Protein AF-A0A2X2M408-F1 (afdb_monomer)

Structure (mmCIF, N/CA/C/O backbone):
data_AF-A0A2X2M408-F1
#
_entry.id   AF-A0A2X2M408-F1
#
loop_
_atom_site.group_PDB
_atom_site.id
_atom_site.type_symbol
_atom_sit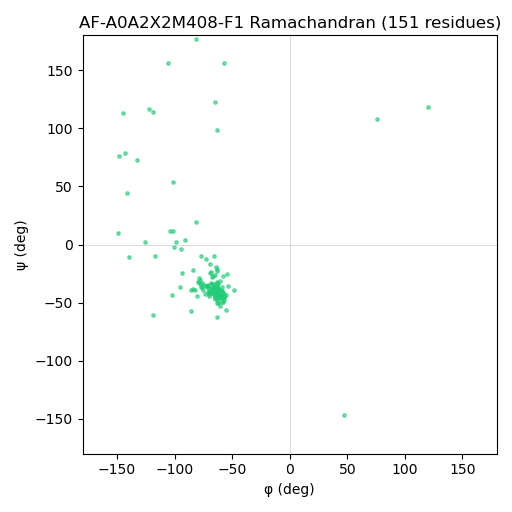e.label_atom_id
_atom_site.label_alt_id
_atom_site.label_comp_id
_atom_site.label_asym_id
_atom_site.label_entity_id
_atom_site.label_seq_id
_atom_site.pdbx_PDB_ins_code
_atom_site.Cartn_x
_atom_site.Cartn_y
_atom_site.Cartn_z
_atom_site.occupancy
_atom_site.B_iso_or_equiv
_atom_site.auth_seq_id
_atom_site.auth_comp_id
_atom_site.auth_asym_id
_atom_site.auth_atom_id
_atom_site.pdbx_PDB_model_num
ATOM 1 N N . MET A 1 1 ? 16.272 37.640 22.443 1.00 43.22 1 MET A N 1
ATOM 2 C CA . MET A 1 1 ? 15.977 36.207 22.670 1.00 43.22 1 MET A CA 1
ATOM 3 C C . MET A 1 1 ? 14.467 36.030 22.565 1.00 43.22 1 MET A C 1
ATOM 5 O O . MET A 1 1 ? 13.786 36.407 23.502 1.00 43.22 1 MET A O 1
ATOM 9 N N . SER A 1 2 ? 13.918 35.620 21.412 1.00 44.88 2 SER A N 1
ATOM 10 C CA . SER A 1 2 ? 12.449 35.635 21.229 1.00 44.88 2 SER A CA 1
ATOM 11 C C . SER A 1 2 ? 11.862 34.562 20.301 1.00 44.88 2 SER A C 1
ATOM 13 O O . SER A 1 2 ? 10.682 34.657 19.991 1.00 44.88 2 SER A O 1
ATOM 15 N N . GLN A 1 3 ? 12.597 33.544 19.838 1.00 45.94 3 GLN A N 1
ATOM 16 C CA . GLN A 1 3 ? 12.003 32.535 18.941 1.00 45.94 3 GLN A CA 1
ATOM 17 C C . GLN A 1 3 ? 12.612 31.137 19.111 1.00 45.94 3 GLN A C 1
ATOM 19 O O . GLN A 1 3 ? 13.381 30.693 18.265 1.00 45.94 3 GLN A O 1
ATOM 24 N N . THR A 1 4 ? 12.244 30.417 20.178 1.00 50.31 4 THR A N 1
ATOM 25 C CA . THR A 1 4 ? 12.576 28.975 20.281 1.00 50.31 4 THR A CA 1
ATOM 26 C C . THR A 1 4 ? 11.459 28.095 20.868 1.00 50.31 4 THR A C 1
ATOM 28 O O . THR A 1 4 ? 11.531 26.877 20.743 1.00 50.31 4 THR A O 1
ATOM 31 N N . GLU A 1 5 ? 10.379 28.644 21.433 1.00 52.81 5 GLU A N 1
ATOM 32 C CA . GLU A 1 5 ? 9.374 27.814 22.133 1.00 52.81 5 GLU A CA 1
ATOM 33 C C . GLU A 1 5 ? 8.172 27.366 21.267 1.00 52.81 5 GLU A C 1
ATOM 35 O O . GLU A 1 5 ? 7.617 26.296 21.506 1.00 52.81 5 GLU A O 1
ATOM 40 N N . GLU A 1 6 ? 7.810 28.068 20.186 1.00 49.34 6 GLU A N 1
ATOM 41 C CA . GLU A 1 6 ? 6.570 27.764 19.435 1.00 49.34 6 GLU A CA 1
ATOM 42 C C . GLU A 1 6 ? 6.714 26.636 18.382 1.00 49.34 6 GLU A C 1
ATOM 44 O O . GLU A 1 6 ? 5.755 25.937 18.046 1.00 49.34 6 GLU A O 1
ATOM 49 N N . LYS A 1 7 ? 7.937 26.352 17.903 1.00 50.25 7 LYS A N 1
ATOM 50 C CA . LYS A 1 7 ? 8.194 25.308 16.881 1.00 50.25 7 LYS A CA 1
ATOM 51 C C . LYS A 1 7 ? 8.177 23.863 17.412 1.00 50.25 7 LYS A C 1
ATOM 53 O O . LYS A 1 7 ? 8.149 22.928 16.608 1.00 50.25 7 LYS A O 1
ATOM 58 N N . LYS A 1 8 ? 8.147 23.643 18.734 1.00 58.47 8 LYS A N 1
ATOM 59 C CA . LYS A 1 8 ? 8.214 22.298 19.356 1.00 58.47 8 LYS A CA 1
ATOM 60 C C . LYS A 1 8 ? 6.964 21.430 19.117 1.00 58.47 8 LYS A C 1
ATOM 62 O O . LYS A 1 8 ? 7.041 20.201 19.178 1.00 58.47 8 LYS A O 1
ATOM 67 N N . GLY A 1 9 ? 5.804 22.042 18.856 1.00 70.12 9 GLY A N 1
ATOM 68 C CA . GLY A 1 9 ? 4.529 21.331 18.682 1.00 70.12 9 GLY A CA 1
ATOM 69 C C . GLY A 1 9 ? 4.285 20.827 17.257 1.00 70.12 9 GLY A C 1
ATOM 70 O O . GLY A 1 9 ? 4.087 19.630 17.042 1.00 70.12 9 GLY A O 1
ATOM 71 N N . ILE A 1 10 ? 4.312 21.739 16.282 1.00 80.69 10 ILE A N 1
ATOM 72 C CA . ILE A 1 10 ? 3.980 21.447 14.877 1.00 80.69 10 ILE A CA 1
ATOM 73 C C . ILE A 1 10 ? 5.102 20.651 14.199 1.00 80.69 10 ILE A C 1
ATOM 75 O O . ILE A 1 10 ? 4.818 19.650 13.542 1.00 80.69 10 ILE A O 1
ATOM 79 N N . GLY A 1 11 ? 6.371 21.014 14.428 1.00 83.00 11 GLY A N 1
ATOM 80 C CA . GLY A 1 11 ? 7.514 20.301 13.844 1.00 83.00 11 GLY A CA 1
ATOM 81 C C . GLY A 1 11 ? 7.552 18.823 14.241 1.00 83.00 11 GLY A C 1
ATOM 82 O O . GLY A 1 11 ? 7.752 17.954 13.398 1.00 83.00 11 GLY A O 1
ATOM 83 N N . ARG A 1 12 ? 7.232 18.520 15.503 1.00 87.12 12 ARG A N 1
ATOM 84 C CA . ARG A 1 12 ? 7.153 17.145 16.016 1.00 87.12 12 ARG A CA 1
ATOM 85 C C . ARG A 1 12 ? 6.035 16.324 15.365 1.00 87.12 12 ARG A C 1
ATOM 87 O O . ARG A 1 12 ? 6.230 15.139 15.119 1.00 87.12 12 ARG A O 1
ATOM 94 N N . ARG A 1 13 ? 4.878 16.929 15.059 1.00 83.75 13 ARG A N 1
ATOM 95 C CA . ARG A 1 13 ? 3.776 16.244 14.350 1.00 83.75 13 ARG A CA 1
ATOM 96 C C . ARG A 1 13 ? 4.131 15.951 12.896 1.00 83.75 13 ARG A C 1
ATOM 98 O O . ARG A 1 13 ? 3.865 14.850 12.427 1.00 83.75 13 ARG A O 1
ATOM 105 N N . VAL A 1 14 ? 4.764 16.902 12.210 1.00 86.56 14 VAL A N 1
ATOM 106 C CA . VAL A 1 14 ? 5.254 16.705 10.836 1.00 86.56 14 VAL A CA 1
ATOM 107 C C . VAL A 1 14 ? 6.322 15.612 10.800 1.00 86.56 14 VAL A C 1
ATOM 109 O O . VAL A 1 14 ? 6.271 14.730 9.949 1.00 86.56 14 VAL A O 1
ATOM 112 N N . GLN A 1 15 ? 7.240 15.607 11.767 1.00 87.06 15 GLN A N 1
ATOM 113 C CA . GLN A 1 15 ? 8.263 14.571 11.886 1.00 87.06 15 GLN A CA 1
ATOM 114 C C . GLN A 1 15 ? 7.661 13.188 12.175 1.00 87.06 15 GLN A C 1
ATOM 116 O O . GLN A 1 15 ? 8.078 12.205 11.567 1.00 87.06 15 GLN A O 1
ATOM 121 N N . ALA A 1 16 ? 6.651 13.104 13.045 1.00 85.81 16 ALA A N 1
ATOM 122 C CA . ALA A 1 16 ? 5.933 11.858 13.311 1.00 85.81 16 ALA A CA 1
ATOM 123 C C . ALA A 1 16 ? 5.182 11.346 12.070 1.00 85.81 16 ALA A C 1
ATOM 125 O O . ALA A 1 16 ? 5.235 10.155 11.773 1.00 85.81 16 ALA A O 1
ATOM 126 N N . PHE A 1 17 ? 4.538 12.239 11.311 1.00 85.44 17 PHE A N 1
ATOM 127 C CA . PHE A 1 17 ? 3.870 11.883 10.058 1.00 85.44 17 PHE A CA 1
ATOM 128 C C . PHE A 1 17 ? 4.869 11.403 8.997 1.00 85.44 17 PHE A C 1
ATOM 130 O O . PHE A 1 17 ? 4.654 10.365 8.380 1.00 85.44 17 PHE A O 1
ATOM 137 N N . GLY A 1 18 ? 6.005 12.089 8.842 1.00 86.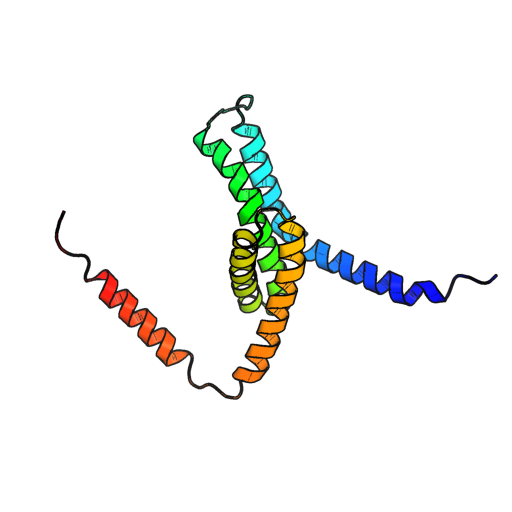19 18 GLY A N 1
ATOM 138 C CA . GLY A 1 18 ? 7.082 11.649 7.954 1.00 86.19 18 GLY A CA 1
ATOM 139 C C . GLY A 1 18 ? 7.663 10.294 8.363 1.00 86.19 18 GLY A C 1
ATOM 140 O O . GLY A 1 18 ? 7.848 9.423 7.520 1.00 86.19 18 GLY A O 1
ATOM 141 N N . SER A 1 19 ? 7.880 10.070 9.663 1.00 88.00 19 SER A N 1
ATOM 142 C CA . SER A 1 19 ? 8.343 8.775 10.174 1.00 88.00 19 SER A CA 1
ATOM 143 C C . SER A 1 19 ? 7.333 7.650 9.923 1.00 88.00 19 SER A C 1
ATOM 145 O O . SER A 1 19 ? 7.749 6.525 9.657 1.00 88.00 19 SER A O 1
ATOM 147 N N . PHE A 1 20 ? 6.032 7.942 9.990 1.00 88.00 20 PHE A N 1
ATOM 148 C CA . PHE A 1 20 ? 4.962 6.995 9.674 1.00 88.00 20 PHE A CA 1
ATOM 149 C C . PHE A 1 20 ? 4.892 6.679 8.173 1.00 88.00 20 PHE A C 1
ATOM 151 O O . PHE A 1 20 ? 4.786 5.522 7.784 1.00 88.00 20 PHE A O 1
ATOM 158 N N . LEU A 1 21 ? 5.023 7.686 7.309 1.00 87.00 21 LEU A N 1
ATOM 159 C CA . LEU A 1 21 ? 5.106 7.465 5.864 1.00 87.00 21 LEU A CA 1
ATOM 160 C C . LEU A 1 21 ? 6.327 6.604 5.500 1.00 87.00 21 LEU A C 1
ATOM 162 O O . LEU A 1 21 ? 6.217 5.654 4.725 1.00 87.00 21 LEU A O 1
ATOM 166 N N . SER A 1 22 ? 7.480 6.871 6.114 1.00 89.00 22 SER A N 1
ATOM 167 C CA . SER A 1 22 ? 8.692 6.072 5.909 1.00 89.00 22 SER A CA 1
ATOM 168 C C . SER A 1 22 ? 8.536 4.618 6.369 1.00 89.00 22 SER A C 1
ATOM 170 O O . SER A 1 22 ? 9.050 3.714 5.706 1.00 89.00 22 SER A O 1
ATOM 172 N N . SER A 1 23 ? 7.801 4.360 7.459 1.00 89.19 23 SER A N 1
ATOM 173 C CA . SER A 1 23 ? 7.562 2.991 7.940 1.00 89.19 23 SER A CA 1
ATOM 174 C C . SER A 1 23 ? 6.647 2.175 7.020 1.00 89.19 23 SER A C 1
ATOM 176 O O . SER A 1 23 ? 6.667 0.947 7.089 1.00 89.19 23 SER A O 1
ATOM 178 N N . MET A 1 24 ? 5.907 2.821 6.112 1.00 90.56 24 MET A N 1
ATOM 179 C CA . MET A 1 24 ? 5.146 2.140 5.059 1.00 90.56 24 MET A CA 1
ATOM 180 C C . MET A 1 24 ? 6.021 1.710 3.878 1.00 90.56 24 MET A C 1
ATOM 182 O O . MET A 1 24 ? 5.745 0.694 3.247 1.00 90.56 24 MET A O 1
ATOM 186 N N . ILE A 1 25 ? 7.071 2.468 3.557 1.00 88.44 25 ILE A N 1
ATOM 187 C CA . ILE A 1 25 ? 7.938 2.182 2.402 1.00 88.44 25 ILE A CA 1
ATOM 188 C C . ILE A 1 25 ? 9.009 1.154 2.767 1.00 88.44 25 ILE A C 1
ATOM 190 O O . ILE A 1 25 ? 9.320 0.278 1.963 1.00 88.44 25 ILE A O 1
ATOM 194 N N . MET A 1 26 ? 9.561 1.235 3.980 1.00 89.38 26 MET A N 1
ATOM 195 C CA . MET A 1 26 ? 10.717 0.434 4.395 1.00 89.38 26 MET A CA 1
ATOM 196 C C . MET A 1 26 ? 10.529 -1.091 4.245 1.00 89.38 26 MET A C 1
ATOM 198 O O . MET A 1 26 ? 11.427 -1.732 3.697 1.00 89.38 26 MET A O 1
ATOM 202 N N . PRO A 1 27 ? 9.379 -1.695 4.617 1.00 88.31 27 PRO A N 1
ATOM 203 C CA . PRO A 1 27 ? 9.143 -3.128 4.406 1.00 88.31 27 PRO A CA 1
ATOM 204 C C . PRO A 1 27 ? 9.093 -3.532 2.925 1.00 88.31 27 PRO A C 1
ATOM 206 O O . PRO A 1 27 ? 9.278 -4.699 2.594 1.00 88.31 27 PRO A O 1
ATOM 209 N N . ASN A 1 28 ? 8.861 -2.567 2.033 1.00 90.44 28 ASN A N 1
ATOM 210 C CA . ASN A 1 28 ? 8.666 -2.775 0.602 1.00 90.44 28 ASN A CA 1
ATOM 211 C C . ASN A 1 28 ? 9.934 -2.501 -0.223 1.00 90.44 28 ASN A C 1
ATOM 213 O O . ASN A 1 28 ? 9.906 -2.648 -1.444 1.00 90.44 28 ASN A O 1
ATOM 217 N N . ILE A 1 29 ? 11.064 -2.164 0.417 1.00 91.44 29 ILE A N 1
ATOM 218 C CA . ILE A 1 29 ? 12.357 -1.934 -0.258 1.00 91.44 29 ILE A CA 1
ATOM 219 C C . ILE A 1 29 ? 12.751 -3.133 -1.137 1.00 91.44 29 ILE A C 1
ATOM 221 O O . ILE A 1 29 ? 13.261 -2.944 -2.239 1.00 91.44 29 ILE A O 1
ATOM 225 N N . GLY A 1 30 ? 12.447 -4.363 -0.709 1.00 91.25 30 GLY A N 1
ATOM 226 C CA . GLY A 1 30 ? 12.702 -5.566 -1.509 1.00 91.25 30 GLY A CA 1
ATOM 227 C C . GLY A 1 30 ? 11.993 -5.563 -2.870 1.00 91.25 30 GLY A C 1
ATOM 228 O O . GLY A 1 30 ? 12.586 -5.982 -3.862 1.00 91.25 30 GLY A O 1
ATOM 229 N N . ALA A 1 31 ? 10.769 -5.030 -2.951 1.00 91.06 31 ALA A N 1
ATOM 230 C CA . ALA A 1 31 ? 10.028 -4.923 -4.209 1.00 91.06 31 ALA A CA 1
ATOM 231 C C . ALA A 1 31 ? 10.655 -3.889 -5.160 1.00 91.06 31 ALA A C 1
ATOM 233 O O . ALA A 1 31 ? 10.739 -4.139 -6.361 1.00 91.06 31 ALA A O 1
ATOM 234 N N . PHE A 1 32 ? 11.160 -2.770 -4.625 1.00 90.75 32 PHE A N 1
ATOM 235 C CA . PHE A 1 32 ? 11.917 -1.784 -5.406 1.00 90.75 32 PHE A CA 1
A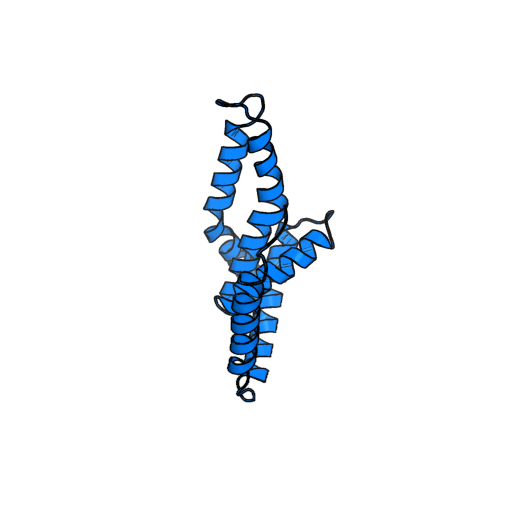TOM 236 C C . PHE A 1 32 ? 13.224 -2.365 -5.950 1.00 90.75 32 PHE A C 1
ATOM 238 O O . PHE A 1 32 ? 13.564 -2.135 -7.107 1.00 90.75 32 PHE A O 1
ATOM 245 N N . ILE A 1 33 ? 13.940 -3.143 -5.135 1.00 92.38 33 ILE A N 1
ATOM 246 C CA . ILE A 1 33 ? 15.176 -3.810 -5.557 1.00 92.38 33 ILE A CA 1
ATOM 247 C C . ILE A 1 33 ? 14.881 -4.839 -6.657 1.00 92.38 33 ILE A C 1
ATOM 249 O O . ILE A 1 33 ? 15.559 -4.842 -7.683 1.00 92.38 33 ILE A O 1
ATOM 253 N N . ALA A 1 34 ? 13.854 -5.677 -6.484 1.00 91.25 34 ALA A N 1
ATOM 254 C CA . ALA A 1 34 ? 13.454 -6.670 -7.482 1.00 91.25 34 ALA A CA 1
ATOM 255 C C . ALA A 1 34 ? 13.055 -6.019 -8.815 1.00 91.25 34 ALA A C 1
ATOM 257 O O . ALA A 1 34 ? 13.507 -6.451 -9.875 1.00 91.25 34 ALA A O 1
ATOM 258 N N . TRP A 1 35 ? 12.267 -4.943 -8.756 1.00 91.81 35 TRP A N 1
ATOM 259 C CA . TRP A 1 35 ? 11.946 -4.134 -9.928 1.00 91.81 35 TRP A CA 1
ATOM 260 C C . TRP A 1 35 ? 13.212 -3.583 -10.605 1.00 91.81 35 TRP A C 1
ATOM 262 O O . TRP A 1 35 ? 13.358 -3.712 -11.820 1.00 91.81 35 TRP A O 1
ATOM 272 N N . GLY A 1 36 ? 14.152 -3.036 -9.827 1.00 89.81 36 GLY A N 1
ATOM 273 C CA . GLY A 1 36 ? 15.419 -2.514 -10.338 1.00 89.81 36 GLY A CA 1
ATOM 274 C C . GLY A 1 36 ? 16.261 -3.575 -11.050 1.00 89.81 36 GLY A C 1
ATOM 275 O O . GLY A 1 36 ? 16.801 -3.305 -12.120 1.00 89.81 36 GLY A O 1
ATOM 276 N N . PHE A 1 37 ? 16.322 -4.799 -10.518 1.00 89.75 37 PHE A N 1
ATOM 277 C CA . PHE A 1 37 ? 16.998 -5.915 -11.186 1.00 89.75 37 PHE A CA 1
ATOM 278 C C . PHE A 1 37 ? 16.319 -6.314 -12.496 1.00 89.75 37 PHE A C 1
ATOM 280 O O . PHE A 1 37 ? 17.007 -6.499 -13.497 1.00 89.75 37 PHE A O 1
ATOM 287 N N . ILE A 1 38 ? 14.987 -6.415 -12.515 1.00 86.81 38 ILE A N 1
ATOM 288 C CA . ILE A 1 38 ? 14.243 -6.759 -13.735 1.00 86.81 38 ILE A CA 1
ATOM 289 C C . ILE A 1 38 ? 14.470 -5.688 -14.809 1.00 86.81 38 ILE A C 1
ATOM 291 O O . ILE A 1 38 ? 14.787 -6.015 -15.952 1.00 86.81 38 ILE A O 1
ATOM 295 N N . ALA A 1 39 ? 14.395 -4.412 -14.434 1.00 86.25 39 ALA A N 1
ATOM 296 C CA . ALA A 1 39 ? 14.649 -3.311 -15.351 1.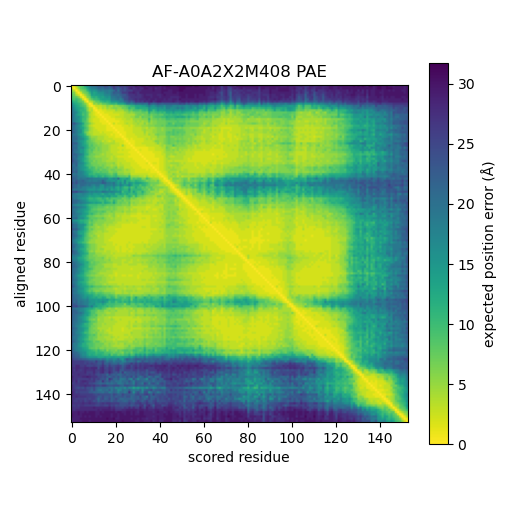00 86.25 39 ALA A CA 1
ATOM 297 C C . ALA A 1 39 ? 16.105 -3.290 -15.854 1.00 86.25 39 ALA A C 1
ATOM 299 O O . ALA A 1 39 ? 16.328 -3.031 -17.030 1.00 86.25 39 ALA A O 1
ATOM 300 N N . ALA A 1 40 ? 17.090 -3.580 -14.997 1.00 87.12 40 ALA A N 1
ATOM 301 C CA . ALA A 1 40 ? 18.508 -3.517 -15.358 1.00 87.12 40 ALA A CA 1
ATOM 302 C C . ALA A 1 40 ? 18.987 -4.710 -16.207 1.00 87.12 40 ALA A C 1
ATOM 304 O O . ALA A 1 40 ? 19.828 -4.535 -17.087 1.00 87.12 40 ALA A O 1
ATOM 305 N N . ILE A 1 41 ? 18.479 -5.919 -15.949 1.00 84.56 41 ILE A N 1
ATOM 306 C CA . ILE A 1 41 ? 18.944 -7.147 -16.617 1.00 84.56 41 ILE A CA 1
ATOM 307 C C . ILE A 1 41 ? 18.289 -7.327 -17.990 1.00 84.56 41 ILE A C 1
ATOM 309 O O . ILE A 1 41 ? 18.967 -7.756 -18.925 1.00 84.56 41 ILE A O 1
ATOM 313 N N . PHE A 1 42 ? 16.994 -7.005 -18.103 1.00 82.62 42 PHE A N 1
ATOM 314 C CA . PHE A 1 42 ? 16.177 -7.324 -19.280 1.00 82.62 42 PHE A CA 1
ATOM 315 C C . PHE A 1 42 ? 15.962 -6.150 -20.242 1.00 82.62 42 PHE A C 1
ATOM 317 O O . PHE A 1 42 ? 15.347 -6.349 -21.290 1.00 82.62 42 PHE A O 1
ATOM 324 N N . ILE A 1 43 ? 16.472 -4.951 -19.923 1.00 80.88 43 ILE A N 1
ATOM 325 C CA . ILE A 1 43 ? 16.517 -3.824 -20.868 1.00 80.88 43 ILE A CA 1
ATOM 326 C C . ILE A 1 43 ? 17.283 -4.224 -22.133 1.00 80.88 43 ILE A C 1
ATOM 328 O O . ILE A 1 43 ? 18.140 -5.105 -22.093 1.00 80.88 43 ILE A O 1
ATOM 332 N N . ASP A 1 44 ? 17.016 -3.542 -23.248 1.00 69.88 44 ASP A N 1
ATOM 333 C CA . ASP A 1 44 ? 17.629 -3.852 -24.548 1.00 69.88 44 ASP A CA 1
ATOM 334 C C . ASP A 1 44 ? 19.176 -3.877 -24.518 1.00 69.88 44 ASP A C 1
ATOM 336 O O . ASP A 1 44 ? 19.793 -4.594 -25.299 1.00 69.88 44 ASP A O 1
ATOM 340 N N . ASN A 1 45 ? 19.803 -3.158 -23.578 1.00 71.62 45 ASN A N 1
ATOM 341 C CA . ASN A 1 45 ? 21.258 -3.106 -23.364 1.00 71.62 45 ASN A CA 1
ATOM 342 C C . ASN A 1 45 ? 21.745 -3.922 -22.143 1.00 71.62 45 ASN A C 1
ATOM 344 O O . ASN A 1 45 ? 22.868 -3.724 -21.676 1.00 71.62 45 ASN A O 1
ATOM 348 N N . GLY A 1 46 ? 20.888 -4.762 -21.563 1.00 71.88 46 GLY A N 1
ATOM 349 C CA . GLY A 1 46 ? 21.182 -5.552 -20.368 1.00 71.88 46 GLY A CA 1
ATOM 350 C C . GLY A 1 46 ? 21.970 -6.831 -20.663 1.00 71.88 46 GLY A C 1
ATOM 351 O O . GLY A 1 46 ? 22.254 -7.171 -21.810 1.00 71.88 46 GLY A O 1
ATOM 352 N N . TRP A 1 47 ? 22.322 -7.573 -19.609 1.00 75.00 47 TRP A N 1
ATOM 353 C CA . TRP A 1 47 ? 23.052 -8.842 -19.742 1.00 75.00 47 TRP A CA 1
ATOM 354 C C . TRP A 1 47 ? 22.238 -9.945 -20.430 1.00 75.00 47 TRP A C 1
ATOM 356 O O . TRP A 1 47 ? 22.828 -10.842 -21.032 1.00 75.00 47 TRP A O 1
ATOM 366 N N . PHE A 1 48 ? 20.905 -9.898 -20.335 1.00 80.81 48 PHE A N 1
ATOM 367 C CA . PHE A 1 48 ? 20.016 -10.871 -20.970 1.00 80.81 48 PHE A CA 1
ATOM 368 C C . PHE A 1 48 ? 18.746 -10.174 -21.489 1.00 80.81 48 PHE A C 1
ATOM 370 O O . PHE A 1 48 ? 17.711 -10.216 -20.825 1.00 80.81 48 PHE A O 1
ATOM 377 N N . PRO A 1 49 ? 18.804 -9.493 -22.648 1.00 79.81 49 PRO A N 1
ATOM 378 C CA . PRO A 1 49 ? 17.688 -8.697 -23.149 1.00 79.81 49 PRO A CA 1
ATOM 379 C C . PRO A 1 49 ? 16.487 -9.590 -23.487 1.00 79.81 49 PRO A C 1
ATOM 381 O O . PRO A 1 49 ? 16.583 -10.513 -24.298 1.00 79.81 49 PRO A O 1
ATOM 384 N N . ASN A 1 50 ? 15.339 -9.312 -22.865 1.00 83.12 50 ASN A N 1
ATOM 385 C CA . ASN A 1 50 ? 14.085 -10.012 -23.136 1.00 83.12 50 ASN A CA 1
ATOM 386 C C . ASN A 1 50 ? 12.913 -9.033 -23.022 1.00 83.12 50 ASN A C 1
ATOM 388 O O . ASN A 1 50 ? 12.586 -8.563 -21.931 1.00 83.12 50 ASN A O 1
ATOM 392 N N . LYS A 1 51 ? 12.260 -8.764 -24.157 1.00 81.12 51 LYS A N 1
ATOM 393 C CA . LYS A 1 51 ? 11.152 -7.807 -24.250 1.00 81.12 51 LYS A CA 1
ATOM 394 C C . LYS A 1 51 ? 9.962 -8.210 -23.386 1.00 81.12 51 LYS A C 1
ATOM 396 O O . LYS A 1 51 ? 9.385 -7.349 -22.732 1.00 81.12 51 LYS A O 1
ATOM 401 N N . ASP A 1 52 ? 9.645 -9.499 -23.311 1.00 82.62 52 ASP A N 1
ATOM 402 C CA . ASP A 1 52 ? 8.510 -9.985 -22.526 1.00 82.62 52 ASP A CA 1
ATOM 403 C C . ASP A 1 52 ? 8.753 -9.754 -21.029 1.00 82.62 52 ASP A C 1
ATOM 405 O O . ASP A 1 52 ? 7.877 -9.266 -20.319 1.00 82.62 52 ASP A O 1
ATOM 409 N N . LEU A 1 53 ? 9.975 -9.996 -20.547 1.00 81.88 53 LEU A N 1
ATOM 410 C CA . LEU A 1 53 ? 10.327 -9.775 -19.140 1.00 81.88 53 LEU A CA 1
ATOM 411 C C . LEU A 1 53 ? 10.528 -8.294 -18.803 1.00 81.88 53 LEU A C 1
ATOM 413 O O . LEU A 1 53 ? 10.173 -7.865 -17.705 1.00 81.88 53 LEU A O 1
ATOM 417 N N . ALA A 1 54 ? 11.023 -7.489 -19.744 1.00 83.00 54 ALA A N 1
ATOM 418 C CA . ALA A 1 54 ? 11.135 -6.045 -19.570 1.00 83.00 54 ALA A CA 1
ATOM 419 C C . ALA A 1 54 ? 9.760 -5.381 -19.387 1.00 83.00 54 ALA A C 1
ATOM 421 O O . ALA A 1 54 ? 9.633 -4.437 -18.602 1.00 83.00 54 ALA A O 1
ATOM 422 N N . THR A 1 55 ? 8.708 -5.903 -20.038 1.00 86.44 55 THR A N 1
ATOM 423 C CA . THR A 1 55 ? 7.345 -5.369 -19.860 1.00 86.44 55 THR A CA 1
ATOM 424 C C . THR A 1 55 ? 6.827 -5.513 -18.430 1.00 86.44 55 THR A C 1
ATOM 426 O O . THR A 1 55 ? 5.993 -4.707 -18.029 1.00 86.44 55 THR A O 1
ATOM 429 N N . LEU A 1 56 ? 7.354 -6.446 -17.623 1.00 84.75 56 LEU A N 1
ATOM 430 C CA . LEU A 1 56 ? 6.969 -6.611 -16.214 1.00 84.75 56 LEU A CA 1
ATOM 431 C C . LEU A 1 56 ? 7.403 -5.430 -15.337 1.00 84.75 56 LEU A C 1
ATOM 433 O O . LEU A 1 56 ? 6.746 -5.129 -14.339 1.00 84.75 56 LEU A O 1
ATOM 437 N N . ALA A 1 57 ? 8.476 -4.728 -15.708 1.00 86.00 57 ALA A N 1
ATOM 438 C CA . ALA A 1 57 ? 8.993 -3.617 -14.915 1.00 86.00 57 ALA A CA 1
ATOM 439 C C . ALA A 1 57 ? 7.984 -2.459 -14.803 1.00 86.00 57 ALA A C 1
ATOM 441 O O . ALA A 1 57 ? 7.913 -1.806 -13.761 1.00 86.00 57 ALA A O 1
ATOM 442 N N . GLY A 1 58 ? 7.178 -2.222 -15.844 1.00 87.12 58 GLY A N 1
ATOM 443 C CA . GLY A 1 58 ? 6.145 -1.182 -15.842 1.00 87.12 58 GLY A CA 1
ATOM 444 C C . GLY A 1 58 ? 5.060 -1.445 -14.789 1.00 87.12 58 GLY A C 1
ATOM 445 O O . GLY A 1 58 ? 4.946 -0.677 -13.829 1.00 87.12 58 GLY A O 1
ATOM 446 N N . PRO A 1 59 ? 4.308 -2.558 -14.890 1.00 89.06 59 PRO A N 1
ATOM 447 C CA . PRO A 1 59 ? 3.259 -2.905 -13.937 1.00 89.06 59 PRO A CA 1
ATOM 448 C C . PRO A 1 59 ? 3.737 -3.033 -12.487 1.00 89.06 59 PRO A C 1
ATOM 450 O O . PRO A 1 59 ? 2.960 -2.792 -11.562 1.00 89.06 59 PRO A O 1
ATOM 453 N N . MET A 1 60 ? 5.007 -3.372 -12.252 1.00 89.31 60 MET A N 1
ATOM 454 C CA . MET A 1 60 ? 5.551 -3.420 -10.895 1.00 89.31 60 MET A CA 1
ATOM 455 C C . MET A 1 60 ? 5.574 -2.046 -10.213 1.00 89.31 60 MET A C 1
ATOM 457 O O . MET A 1 60 ? 5.214 -1.949 -9.040 1.00 89.31 60 MET A O 1
ATOM 461 N N . ILE A 1 61 ? 5.945 -0.981 -10.926 1.00 88.00 61 ILE A N 1
ATOM 462 C CA . ILE A 1 61 ? 5.903 0.382 -10.374 1.00 88.00 61 ILE A CA 1
ATOM 463 C C . ILE A 1 61 ? 4.482 0.927 -10.307 1.00 88.00 61 ILE A C 1
ATOM 465 O O . ILE A 1 61 ? 4.136 1.602 -9.340 1.00 88.00 61 ILE A O 1
ATOM 469 N N . THR A 1 62 ? 3.670 0.652 -11.322 1.00 87.25 62 THR A N 1
ATOM 470 C CA . THR A 1 62 ? 2.332 1.243 -11.447 1.00 87.25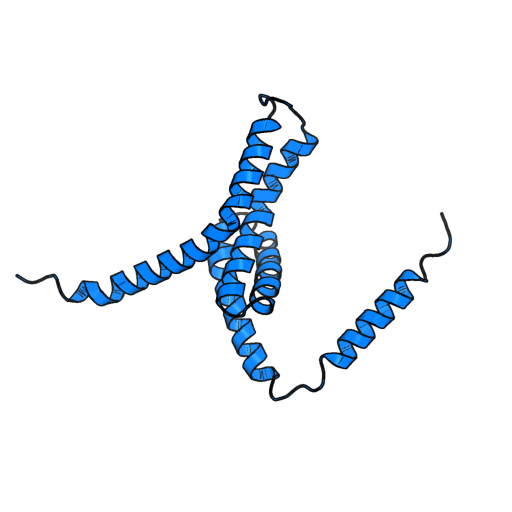 62 THR A CA 1
ATOM 471 C C . THR A 1 62 ? 1.315 0.567 -10.522 1.00 87.25 62 THR A C 1
ATOM 473 O O . THR A 1 62 ? 0.437 1.228 -9.981 1.00 87.25 62 THR A O 1
ATOM 476 N N . TYR A 1 63 ? 1.446 -0.739 -10.282 1.00 90.00 63 TYR A N 1
ATOM 477 C CA . TYR A 1 63 ? 0.477 -1.503 -9.492 1.00 90.00 63 TYR A CA 1
ATOM 478 C C . TYR A 1 63 ? 1.104 -2.103 -8.242 1.00 90.00 63 TYR A C 1
ATOM 480 O O . TYR A 1 63 ? 0.693 -1.783 -7.128 1.00 90.00 63 TYR A O 1
ATOM 488 N N . LEU A 1 64 ? 2.110 -2.964 -8.410 1.00 90.06 64 LEU A N 1
ATOM 489 C CA . LEU A 1 64 ? 2.604 -3.807 -7.319 1.00 90.06 64 LEU A CA 1
ATOM 490 C C . LEU A 1 64 ? 3.129 -2.978 -6.141 1.00 90.06 64 LEU A C 1
ATOM 492 O O . LEU A 1 64 ? 2.700 -3.170 -5.006 1.00 90.06 64 LEU A O 1
ATOM 496 N N . ILE A 1 65 ? 4.038 -2.042 -6.407 1.00 92.56 65 ILE A N 1
ATOM 497 C CA . ILE A 1 65 ? 4.677 -1.227 -5.372 1.00 92.56 65 ILE A CA 1
ATOM 498 C C . ILE A 1 65 ? 3.643 -0.359 -4.623 1.00 92.56 65 ILE A C 1
ATOM 500 O O . ILE A 1 65 ? 3.607 -0.428 -3.391 1.00 92.56 65 ILE A O 1
ATOM 504 N N . PRO A 1 66 ? 2.763 0.409 -5.297 1.00 91.69 66 PRO A N 1
ATOM 505 C CA . PRO A 1 66 ? 1.694 1.151 -4.632 1.00 91.69 66 PRO A CA 1
ATOM 506 C C . PRO A 1 66 ? 0.767 0.268 -3.790 1.00 91.69 66 PRO A C 1
ATOM 508 O O . PRO A 1 66 ? 0.451 0.628 -2.656 1.00 91.69 66 PRO A O 1
ATOM 511 N N . LEU A 1 67 ? 0.366 -0.904 -4.294 1.00 93.50 67 LEU A N 1
ATOM 512 C CA . LEU A 1 67 ? -0.500 -1.833 -3.559 1.00 93.50 67 LEU A CA 1
ATOM 513 C C . LEU A 1 67 ? 0.163 -2.346 -2.280 1.00 93.50 67 LEU A C 1
ATOM 515 O O . LEU A 1 67 ? -0.476 -2.383 -1.228 1.00 93.50 67 LEU A O 1
ATOM 519 N N . LEU A 1 68 ? 1.445 -2.704 -2.352 1.00 93.19 68 LEU A N 1
ATOM 520 C CA . LEU A 1 68 ? 2.210 -3.164 -1.195 1.00 93.19 68 LEU A CA 1
ATOM 521 C C . LEU A 1 68 ? 2.378 -2.056 -0.147 1.00 93.19 68 LEU A C 1
ATOM 523 O O . LEU A 1 68 ? 2.213 -2.301 1.048 1.00 93.19 68 LEU A O 1
ATOM 527 N N . ILE A 1 69 ? 2.621 -0.820 -0.584 1.00 93.31 69 ILE A N 1
ATOM 528 C CA . ILE A 1 69 ? 2.712 0.338 0.315 1.00 93.31 69 ILE A CA 1
ATOM 529 C C . ILE A 1 69 ? 1.364 0.608 0.987 1.00 93.31 69 ILE A C 1
ATOM 531 O O . ILE A 1 69 ? 1.312 0.789 2.207 1.00 93.31 69 ILE A O 1
ATOM 535 N N . ALA A 1 70 ? 0.265 0.586 0.230 1.00 93.81 70 ALA A N 1
ATOM 536 C CA . ALA A 1 70 ? -1.077 0.741 0.782 1.00 93.81 70 ALA A CA 1
ATOM 537 C C . ALA A 1 70 ? -1.412 -0.365 1.789 1.00 93.81 70 ALA A C 1
ATOM 539 O O . ALA A 1 70 ? -1.915 -0.072 2.876 1.00 93.81 70 ALA A O 1
ATOM 540 N N . PHE A 1 71 ? -1.072 -1.616 1.466 1.00 94.44 71 PHE A N 1
ATOM 541 C CA . PHE A 1 71 ? -1.225 -2.754 2.366 1.00 94.44 71 PHE A CA 1
ATOM 542 C C . PHE A 1 71 ? -0.467 -2.536 3.678 1.00 94.44 71 PHE A C 1
ATOM 544 O O . PHE A 1 71 ? -1.038 -2.711 4.755 1.00 94.44 71 PHE A O 1
ATOM 551 N N . SER A 1 72 ? 0.798 -2.108 3.612 1.00 93.62 72 SER A N 1
ATOM 552 C CA . SER A 1 72 ? 1.590 -1.789 4.803 1.00 93.62 72 SER A CA 1
ATOM 553 C C . SER A 1 72 ? 0.940 -0.675 5.632 1.00 93.62 72 SER A C 1
ATOM 555 O O . SER A 1 72 ? 0.828 -0.816 6.848 1.00 93.62 72 SER A O 1
ATOM 557 N N . GLY A 1 73 ? 0.436 0.387 4.996 1.00 92.31 73 GLY A N 1
ATOM 558 C CA . GLY A 1 73 ? -0.257 1.487 5.682 1.00 92.31 73 GLY A CA 1
ATOM 559 C C . GLY A 1 73 ? -1.556 1.077 6.364 1.00 92.31 73 GLY A C 1
ATOM 560 O O . GLY A 1 73 ? -1.791 1.437 7.517 1.00 92.31 73 GLY A O 1
ATOM 561 N N . GLY A 1 74 ? -2.382 0.286 5.677 1.00 91.25 74 GLY A N 1
ATOM 562 C CA . GLY A 1 74 ? -3.610 -0.263 6.249 1.00 91.25 74 GLY A CA 1
ATOM 563 C C . GLY A 1 74 ? -3.323 -1.230 7.394 1.00 91.25 74 GLY A C 1
ATOM 564 O O . GLY A 1 74 ? -4.016 -1.208 8.417 1.00 91.25 74 GLY A O 1
ATOM 565 N N . ARG A 1 75 ? -2.251 -2.022 7.263 1.00 92.75 75 ARG A N 1
ATOM 566 C CA . ARG A 1 75 ? -1.819 -2.982 8.281 1.00 92.75 75 ARG A CA 1
ATOM 567 C C . ARG A 1 75 ? -1.306 -2.330 9.553 1.00 92.75 75 ARG A C 1
ATOM 569 O O . ARG A 1 75 ? -1.568 -2.849 10.633 1.00 92.75 75 ARG A O 1
ATOM 576 N N . LEU A 1 76 ? -0.652 -1.178 9.450 1.00 91.56 76 LEU A N 1
ATOM 577 C CA . LEU A 1 76 ? -0.223 -0.413 10.623 1.00 91.56 76 LEU A CA 1
ATOM 578 C C . LEU A 1 76 ? -1.399 0.086 11.480 1.00 91.56 76 LEU A C 1
ATOM 580 O O . LEU A 1 76 ? -1.203 0.384 12.656 1.00 91.56 76 LEU A O 1
ATOM 584 N N . ILE A 1 77 ? -2.613 0.182 10.924 1.00 90.06 77 ILE A N 1
ATOM 585 C CA . ILE A 1 77 ? -3.789 0.685 11.649 1.00 90.06 77 ILE A CA 1
ATOM 586 C C . ILE A 1 77 ? -4.722 -0.429 12.117 1.00 90.06 77 ILE A C 1
ATOM 588 O O . ILE A 1 77 ? -5.232 -0.360 13.243 1.00 90.06 77 ILE A O 1
ATOM 592 N N . TYR A 1 78 ? -4.980 -1.414 11.254 1.00 90.06 78 TYR A N 1
ATOM 593 C CA . TYR A 1 78 ? -5.976 -2.457 11.497 1.00 90.06 78 TYR A CA 1
ATOM 594 C C . TYR A 1 78 ? -5.515 -3.841 11.005 1.00 90.06 78 TYR A C 1
ATOM 596 O O . TYR A 1 78 ? -6.267 -4.580 10.366 1.00 90.06 78 TYR A O 1
ATOM 604 N N . ASP A 1 79 ? -4.256 -4.178 11.304 1.00 89.06 79 ASP A N 1
ATOM 605 C CA . ASP A 1 79 ? -3.636 -5.486 11.063 1.00 89.06 79 ASP A CA 1
ATOM 606 C C . ASP A 1 79 ? -3.902 -6.029 9.642 1.00 89.06 79 ASP A C 1
ATOM 608 O O . ASP A 1 79 ? -3.975 -5.295 8.657 1.00 89.06 79 ASP A O 1
ATOM 612 N N . LEU A 1 80 ? -4.020 -7.345 9.485 1.00 86.06 80 LEU A N 1
ATOM 613 C CA . LEU A 1 80 ? -4.138 -7.973 8.173 1.00 86.06 80 LEU A CA 1
ATOM 614 C C . LEU A 1 80 ? -5.399 -7.527 7.413 1.00 86.06 80 LEU A C 1
ATOM 616 O O . LEU A 1 80 ? -5.335 -7.289 6.209 1.00 86.06 80 LEU A O 1
ATOM 620 N N . ARG A 1 81 ? -6.532 -7.369 8.113 1.00 85.62 81 ARG A N 1
ATOM 621 C CA . ARG A 1 81 ? -7.806 -6.940 7.510 1.00 85.62 81 ARG A CA 1
ATOM 622 C C . ARG A 1 81 ? -7.704 -5.538 6.917 1.00 85.62 81 ARG A C 1
ATOM 624 O O . ARG A 1 81 ? -8.118 -5.323 5.781 1.00 85.62 81 ARG A O 1
ATOM 631 N N . GLY A 1 82 ? -7.117 -4.610 7.670 1.00 88.12 82 GLY A N 1
ATOM 632 C CA . GLY A 1 82 ? -6.844 -3.252 7.215 1.00 88.12 82 GLY A CA 1
ATOM 633 C C . GLY A 1 82 ? -5.919 -3.239 6.007 1.00 88.12 82 GLY A C 1
ATOM 634 O O . GLY A 1 82 ? -6.184 -2.507 5.062 1.00 88.12 82 GLY A O 1
ATOM 635 N N . GLY A 1 83 ? -4.884 -4.085 6.001 1.00 91.00 83 GLY A N 1
ATOM 636 C CA . GLY A 1 83 ? -3.964 -4.211 4.870 1.00 91.00 83 GLY A CA 1
ATOM 637 C C . GLY A 1 83 ? -4.634 -4.711 3.587 1.00 91.00 83 GLY A C 1
ATOM 638 O O . GLY A 1 83 ? -4.492 -4.081 2.541 1.00 91.00 83 GLY A O 1
ATOM 639 N N . ILE A 1 84 ? -5.391 -5.812 3.649 1.00 91.00 84 ILE A N 1
ATOM 640 C CA . ILE A 1 84 ? -6.043 -6.401 2.461 1.00 91.00 84 ILE A CA 1
ATOM 641 C C . ILE A 1 84 ? -7.045 -5.416 1.846 1.00 91.00 84 ILE A C 1
ATOM 643 O O . ILE A 1 84 ? -7.055 -5.207 0.630 1.00 91.00 84 ILE A O 1
ATOM 647 N N . ILE A 1 85 ? -7.868 -4.778 2.681 1.00 91.44 85 ILE A N 1
ATOM 648 C CA . ILE A 1 85 ? -8.882 -3.827 2.210 1.00 91.44 85 ILE A CA 1
ATOM 649 C C . ILE A 1 85 ? -8.218 -2.544 1.704 1.00 91.44 85 ILE A C 1
ATOM 651 O O . ILE A 1 85 ? -8.646 -2.015 0.682 1.00 91.44 85 ILE A O 1
ATOM 655 N N . ALA A 1 86 ? -7.139 -2.082 2.344 1.00 92.62 86 ALA A N 1
ATOM 656 C CA . ALA A 1 86 ? -6.338 -0.968 1.846 1.00 92.62 86 ALA A CA 1
ATOM 657 C C . ALA A 1 86 ? -5.775 -1.243 0.447 1.00 92.62 86 ALA A C 1
ATOM 659 O O . ALA A 1 86 ? -5.970 -0.423 -0.443 1.00 92.62 86 ALA A O 1
ATOM 660 N N . ALA A 1 87 ? -5.153 -2.404 0.222 1.00 92.88 87 ALA A N 1
ATOM 661 C CA . ALA A 1 87 ? -4.661 -2.785 -1.103 1.00 92.88 87 ALA A CA 1
ATOM 662 C C . ALA A 1 87 ? -5.799 -2.840 -2.135 1.00 92.88 87 ALA A C 1
ATOM 664 O O . ALA A 1 87 ? -5.687 -2.277 -3.221 1.00 92.88 87 ALA A O 1
ATOM 665 N N . THR A 1 88 ? -6.930 -3.448 -1.771 1.00 91.62 88 THR A N 1
ATOM 666 C CA . THR A 1 88 ? -8.108 -3.547 -2.648 1.00 91.62 88 THR A CA 1
ATOM 667 C C . THR A 1 88 ? -8.649 -2.164 -3.024 1.00 91.62 88 THR A C 1
ATOM 669 O O . THR A 1 88 ? -8.905 -1.885 -4.193 1.00 91.62 88 THR A O 1
ATOM 672 N N . ALA A 1 89 ? -8.770 -1.263 -2.048 1.00 90.31 89 ALA A N 1
ATOM 673 C CA . ALA A 1 89 ? -9.210 0.109 -2.276 1.00 90.31 89 ALA A CA 1
ATOM 674 C C . ALA A 1 89 ? -8.203 0.904 -3.122 1.00 90.31 89 ALA A C 1
ATOM 676 O O . ALA A 1 89 ? -8.598 1.667 -4.003 1.00 90.31 89 ALA A O 1
ATOM 677 N N . THR A 1 90 ? -6.903 0.704 -2.900 1.00 91.69 90 THR A N 1
ATOM 678 C CA . THR A 1 90 ? -5.845 1.332 -3.697 1.00 91.69 90 THR A CA 1
ATOM 679 C C . THR A 1 90 ? -5.854 0.851 -5.142 1.00 91.69 90 THR A C 1
ATOM 681 O O . THR A 1 90 ? -5.625 1.673 -6.024 1.00 91.69 90 THR A O 1
ATOM 684 N N . MET A 1 91 ? -6.214 -0.407 -5.419 1.00 90.44 91 MET A N 1
ATOM 685 C CA . MET A 1 91 ? -6.430 -0.862 -6.797 1.00 90.44 91 MET A CA 1
ATOM 686 C C . MET A 1 91 ? -7.516 -0.032 -7.496 1.00 90.44 91 MET A C 1
ATOM 688 O O . MET A 1 91 ? -7.331 0.396 -8.633 1.00 90.44 91 MET A O 1
ATOM 692 N N . GLY A 1 92 ? -8.609 0.277 -6.791 1.00 87.12 92 GLY A N 1
ATOM 693 C CA . GLY A 1 92 ? -9.652 1.172 -7.297 1.00 87.12 92 GLY A CA 1
ATOM 694 C C . GLY A 1 92 ? -9.137 2.581 -7.605 1.00 87.12 92 GLY A C 1
ATOM 695 O O . GLY A 1 92 ? -9.498 3.153 -8.627 1.00 87.12 92 GLY A O 1
ATOM 696 N N . VAL A 1 93 ? -8.247 3.123 -6.770 1.00 87.50 93 VAL A N 1
ATOM 697 C CA . VAL A 1 93 ? -7.647 4.453 -6.982 1.00 87.50 93 VAL A CA 1
ATOM 698 C C . VAL A 1 93 ? -6.688 4.472 -8.166 1.00 87.50 93 VAL A C 1
ATOM 700 O O . VAL A 1 93 ? -6.720 5.418 -8.945 1.00 87.50 93 VAL A O 1
ATOM 703 N N . ILE A 1 94 ? -5.872 3.429 -8.330 1.00 88.00 94 ILE A N 1
ATOM 704 C CA . ILE A 1 94 ? -4.940 3.311 -9.460 1.00 88.00 94 ILE A CA 1
ATOM 705 C C . ILE A 1 94 ? -5.708 3.289 -10.785 1.00 88.00 94 ILE A C 1
ATOM 707 O O . ILE A 1 94 ? -5.332 3.981 -11.727 1.00 88.00 94 ILE A O 1
ATOM 711 N N . VAL A 1 95 ? -6.804 2.529 -10.843 1.00 87.31 95 VAL A N 1
ATOM 712 C CA . VAL A 1 95 ? -7.652 2.449 -12.042 1.00 87.31 95 VAL A CA 1
ATOM 713 C C . VAL A 1 95 ? -8.434 3.748 -12.267 1.00 87.31 95 VAL A C 1
ATOM 715 O O . VAL A 1 95 ? -8.643 4.144 -13.410 1.00 87.31 95 VAL A O 1
ATOM 718 N N . ALA A 1 96 ? -8.857 4.429 -11.198 1.00 84.31 96 ALA A N 1
ATOM 719 C CA . ALA A 1 96 ? -9.640 5.658 -11.297 1.00 84.31 96 ALA A CA 1
ATOM 720 C C . ALA A 1 96 ? -8.807 6.909 -11.629 1.00 84.31 96 ALA A C 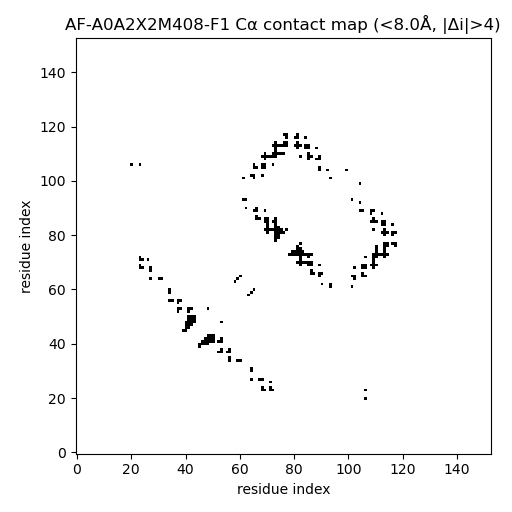1
ATOM 722 O O . ALA A 1 96 ? -9.346 7.841 -12.223 1.00 84.31 96 ALA A O 1
ATOM 723 N N . LEU A 1 97 ? -7.524 6.959 -11.246 1.00 81.62 97 LEU A N 1
ATOM 724 C CA . LEU A 1 97 ? -6.646 8.117 -11.466 1.00 81.62 97 LEU A CA 1
ATOM 725 C C . LEU A 1 97 ? -5.278 7.715 -12.057 1.00 81.62 97 LEU A C 1
ATOM 727 O O . LEU A 1 97 ? -4.257 7.809 -11.364 1.00 81.62 97 LEU A O 1
ATOM 731 N N . PRO A 1 98 ? -5.225 7.326 -13.345 1.00 74.88 98 PRO A N 1
ATOM 732 C CA . PRO A 1 98 ? -3.991 6.873 -13.993 1.00 74.88 98 PRO A CA 1
ATOM 733 C C . PRO A 1 98 ? -2.910 7.963 -14.107 1.00 74.88 98 PRO A C 1
ATOM 735 O O . PRO A 1 98 ? -1.725 7.643 -14.094 1.00 74.88 98 PRO A O 1
ATOM 738 N N . ASP A 1 99 ? -3.295 9.242 -14.147 1.00 73.62 99 ASP A N 1
ATOM 739 C CA . ASP A 1 99 ? -2.372 10.369 -14.367 1.00 73.62 99 ASP A CA 1
ATOM 740 C C . ASP A 1 99 ? -1.786 10.970 -13.075 1.00 73.62 99 ASP A C 1
ATOM 742 O O . ASP A 1 99 ? -1.077 11.978 -13.111 1.00 73.62 99 ASP A O 1
ATOM 746 N N . THR A 1 100 ? -2.086 10.393 -11.905 1.00 75.00 100 THR A N 1
ATOM 747 C CA . THR A 1 100 ? -1.634 10.931 -10.608 1.00 75.00 100 THR A CA 1
ATOM 748 C C . THR A 1 100 ? -0.495 10.121 -9.982 1.00 75.00 100 THR A C 1
ATOM 750 O O . THR A 1 100 ? -0.359 8.929 -10.256 1.00 75.00 100 THR A O 1
ATOM 753 N N . PRO A 1 101 ? 0.331 10.721 -9.097 1.00 76.12 101 PRO A N 1
ATOM 754 C CA . PRO A 1 101 ? 1.395 9.997 -8.404 1.00 76.12 101 PRO A CA 1
ATOM 755 C C . PRO A 1 101 ? 0.831 8.888 -7.496 1.00 76.12 101 PRO A C 1
ATOM 757 O O . PRO A 1 101 ? 0.428 9.127 -6.354 1.00 76.12 101 PRO A O 1
ATOM 760 N N . MET A 1 102 ? 0.846 7.651 -7.994 1.00 84.62 102 MET A N 1
ATOM 761 C CA . MET A 1 102 ? 0.220 6.488 -7.347 1.00 84.62 102 MET A CA 1
ATOM 762 C C . MET A 1 102 ? 0.801 6.178 -5.964 1.00 84.62 102 MET A C 1
ATOM 764 O O . MET A 1 102 ? 0.075 5.743 -5.073 1.00 84.62 102 MET A O 1
ATOM 768 N N . LEU A 1 103 ? 2.090 6.463 -5.750 1.00 83.00 103 LEU A N 1
ATOM 769 C CA . LEU A 1 103 ? 2.753 6.294 -4.453 1.00 83.00 103 LEU A CA 1
ATOM 770 C C . LEU A 1 103 ? 2.135 7.188 -3.372 1.00 83.00 103 LEU A C 1
ATOM 772 O O . LEU A 1 103 ? 1.789 6.701 -2.300 1.00 83.00 103 LEU A O 1
ATOM 776 N N . LEU A 1 104 ? 1.941 8.478 -3.657 1.00 84.12 104 LEU A N 1
ATOM 777 C CA . LEU A 1 104 ? 1.302 9.408 -2.719 1.00 84.12 104 LEU A CA 1
ATOM 778 C C . LEU A 1 104 ? -0.157 9.017 -2.465 1.00 84.12 104 LEU A C 1
ATOM 780 O O . LEU A 1 104 ? -0.601 9.023 -1.316 1.00 84.12 104 LEU A O 1
ATOM 784 N N . GLY A 1 105 ? -0.875 8.611 -3.517 1.00 85.50 105 GLY A N 1
ATOM 785 C CA . GLY A 1 105 ? -2.245 8.107 -3.405 1.00 85.50 105 GLY A CA 1
ATOM 786 C C . GLY A 1 105 ? -2.343 6.893 -2.479 1.00 85.50 105 GLY A C 1
ATOM 787 O O . GLY A 1 105 ? -3.136 6.898 -1.538 1.00 85.50 105 GLY A O 1
ATOM 788 N N . ALA A 1 106 ? -1.489 5.888 -2.679 1.00 88.12 106 ALA A N 1
ATOM 789 C CA . ALA A 1 106 ? -1.413 4.690 -1.845 1.00 88.12 106 ALA A CA 1
ATOM 790 C C . ALA A 1 106 ? -1.059 5.003 -0.384 1.00 88.12 106 ALA A C 1
ATOM 792 O O . ALA A 1 106 ? -1.625 4.414 0.539 1.00 88.12 106 ALA A O 1
ATOM 793 N N . MET A 1 107 ? -0.152 5.955 -0.166 1.00 89.81 107 MET A N 1
ATOM 794 C CA . MET A 1 107 ? 0.280 6.350 1.172 1.00 89.81 107 MET A CA 1
ATOM 795 C C . MET A 1 107 ? -0.800 7.065 1.980 1.00 89.81 107 MET A C 1
ATOM 797 O O . MET A 1 107 ? -0.851 6.906 3.196 1.00 89.81 107 MET A O 1
ATOM 801 N N . ILE A 1 108 ? -1.667 7.833 1.322 1.00 89.56 108 ILE A N 1
ATOM 802 C CA . ILE A 1 108 ? -2.807 8.485 1.978 1.00 89.56 108 ILE A CA 1
ATOM 803 C C . ILE A 1 108 ? -3.952 7.483 2.156 1.00 89.56 108 ILE A C 1
ATOM 805 O O . ILE A 1 108 ? -4.542 7.392 3.235 1.00 89.56 108 ILE A O 1
ATOM 809 N N . MET A 1 109 ? -4.244 6.700 1.116 1.00 89.38 109 MET A N 1
ATOM 810 C CA . MET A 1 109 ? -5.367 5.765 1.114 1.00 89.38 109 MET A CA 1
ATOM 811 C C . MET A 1 109 ? -5.174 4.588 2.058 1.00 89.38 109 MET A C 1
ATOM 813 O O . MET A 1 109 ? -6.125 4.214 2.737 1.00 89.38 109 MET A O 1
ATOM 817 N N . GLY A 1 110 ? -3.971 4.019 2.146 1.00 89.94 110 GLY A N 1
ATOM 818 C CA . GLY A 1 110 ? -3.727 2.838 2.973 1.00 89.94 110 GLY A CA 1
ATOM 819 C C . GLY A 1 110 ? -4.140 3.037 4.439 1.00 89.94 110 GLY A C 1
ATOM 820 O O . GLY A 1 110 ? -4.998 2.307 4.942 1.00 89.94 110 GLY A O 1
ATOM 821 N N . PRO A 1 111 ? -3.612 4.066 5.119 1.00 92.12 111 PRO A N 1
ATOM 822 C CA . PRO A 1 111 ? -3.996 4.408 6.480 1.00 92.12 111 PRO A CA 1
ATOM 823 C C . PRO A 1 111 ? -5.471 4.829 6.592 1.00 92.12 111 PRO A C 1
ATOM 825 O O . PRO A 1 111 ? -6.178 4.412 7.508 1.00 92.12 111 PRO A O 1
ATOM 828 N N . LEU A 1 112 ? -5.972 5.630 5.648 1.00 92.94 112 LEU A N 1
ATOM 829 C CA . LEU A 1 112 ? -7.356 6.111 5.677 1.00 92.94 112 LEU A CA 1
ATOM 830 C C . LEU A 1 112 ? -8.361 4.950 5.645 1.00 92.94 112 LEU A C 1
ATOM 832 O O . LEU A 1 112 ? -9.288 4.898 6.456 1.00 92.94 112 LEU A O 1
ATOM 836 N N . VAL A 1 113 ? -8.135 3.982 4.758 1.00 90.75 113 VAL A N 1
ATOM 837 C CA . VAL A 1 113 ? -8.967 2.783 4.618 1.00 90.75 113 VAL A CA 1
ATOM 838 C C . VAL A 1 113 ? -8.801 1.856 5.820 1.00 90.75 113 VAL A C 1
ATOM 840 O O . VAL A 1 113 ? -9.798 1.358 6.344 1.00 90.75 113 VAL A O 1
ATOM 843 N N . GLY A 1 114 ? -7.576 1.675 6.324 1.00 88.56 114 GLY A N 1
ATOM 844 C CA . GLY A 1 114 ? -7.332 0.911 7.551 1.00 88.56 114 GLY A CA 1
ATOM 845 C C . GLY A 1 114 ? -8.066 1.495 8.764 1.00 88.56 114 GLY A C 1
ATOM 846 O O . GLY A 1 114 ? -8.645 0.756 9.561 1.00 88.56 114 GLY A O 1
ATOM 847 N N . TRP A 1 115 ? -8.111 2.824 8.886 1.00 92.06 115 TRP A N 1
ATOM 848 C CA . TRP A 1 115 ? -8.829 3.509 9.963 1.00 92.06 115 TRP A CA 1
ATOM 849 C C . TRP A 1 115 ? -10.346 3.390 9.825 1.00 92.06 115 TRP A C 1
ATOM 851 O O . TRP A 1 115 ? -11.025 3.084 10.809 1.00 92.06 115 TRP A O 1
ATOM 861 N N . LEU A 1 116 ? -10.871 3.580 8.610 1.00 89.44 116 LEU A N 1
ATOM 862 C CA . LEU A 1 116 ? -12.286 3.350 8.317 1.00 89.44 116 LEU A CA 1
ATOM 863 C C . LEU A 1 116 ? -12.674 1.915 8.667 1.00 89.44 116 LEU A C 1
ATOM 865 O O . LEU A 1 116 ? -13.666 1.709 9.361 1.00 89.44 116 LEU A O 1
ATOM 869 N N . MET A 1 117 ? -11.857 0.933 8.280 1.00 86.19 117 MET A N 1
ATOM 870 C CA . MET A 1 117 ? -12.130 -0.468 8.579 1.00 86.19 117 MET A CA 1
ATOM 871 C C . MET A 1 117 ? -12.124 -0.751 10.082 1.00 86.19 117 MET A C 1
ATOM 873 O O . MET A 1 117 ? -13.019 -1.431 10.577 1.00 86.19 117 MET A O 1
ATOM 877 N N . LYS A 1 118 ? -11.171 -0.180 10.827 1.00 85.69 118 LYS A N 1
ATOM 878 C CA . LYS A 1 118 ? -11.129 -0.297 12.290 1.00 85.69 118 LYS A CA 1
ATOM 879 C C . LYS A 1 118 ? -12.413 0.209 12.938 1.00 85.69 118 LYS A C 1
ATOM 881 O O . LYS A 1 118 ? -12.956 -0.453 13.817 1.00 85.69 118 LYS A O 1
ATOM 886 N N . LYS A 1 119 ? -12.904 1.373 12.501 1.00 86.19 119 LYS A N 1
ATOM 887 C CA . LYS A 1 119 ? -14.168 1.934 12.995 1.00 86.19 119 LYS A CA 1
ATOM 888 C C . LYS A 1 119 ? -15.357 1.052 12.639 1.00 86.19 119 LYS A C 1
ATOM 890 O O . LYS A 1 119 ? -16.182 0.776 13.504 1.00 86.19 119 LYS A O 1
ATOM 895 N N . THR A 1 120 ? -15.426 0.603 11.393 1.00 83.81 120 THR A N 1
ATOM 896 C CA . THR A 1 120 ? -16.490 -0.276 10.910 1.00 83.81 120 THR A CA 1
ATOM 897 C C . THR A 1 120 ? -16.529 -1.582 11.701 1.00 83.81 120 THR A C 1
ATOM 899 O O . THR A 1 120 ? -17.592 -1.977 12.165 1.00 83.81 120 THR A O 1
ATOM 902 N N . ASP A 1 121 ? -15.383 -2.215 11.954 1.00 77.56 121 ASP A N 1
ATOM 903 C CA . ASP A 1 121 ? -15.334 -3.460 12.722 1.00 77.56 121 ASP A CA 1
ATOM 904 C C . ASP A 1 121 ? -15.708 -3.250 14.196 1.00 77.56 121 ASP A C 1
ATOM 906 O O . ASP A 1 121 ? -16.448 -4.051 14.750 1.00 77.56 121 ASP A O 1
ATOM 910 N N . GLN A 1 122 ? -15.309 -2.133 14.814 1.00 80.62 122 GLN A N 1
ATOM 911 C CA . GLN A 1 122 ? -15.736 -1.779 16.178 1.00 80.62 122 GLN A CA 1
ATOM 912 C C . GLN A 1 122 ? -17.253 -1.549 16.297 1.00 80.62 122 GLN A C 1
ATOM 914 O O . GLN A 1 122 ? -17.837 -1.822 17.344 1.00 80.62 122 GLN A O 1
ATOM 919 N N . LEU A 1 123 ? -17.895 -1.047 15.238 1.00 75.44 123 LEU A N 1
ATOM 920 C CA . LEU A 1 123 ? -19.346 -0.844 15.162 1.00 75.44 123 LEU A CA 1
ATOM 921 C C . LEU A 1 123 ? -20.113 -2.147 14.877 1.00 75.44 123 LEU A C 1
ATOM 923 O O . LEU A 1 123 ? -21.248 -2.293 15.334 1.00 75.44 123 LEU A O 1
ATOM 927 N N . ILE A 1 124 ? -19.512 -3.076 14.127 1.00 68.44 124 ILE A N 1
ATOM 928 C CA . ILE A 1 124 ? -20.164 -4.300 13.636 1.00 68.44 124 ILE A CA 1
ATOM 929 C C . ILE A 1 124 ? -19.909 -5.509 14.552 1.00 68.44 124 ILE A C 1
ATOM 931 O O . ILE A 1 124 ? -20.839 -6.282 14.785 1.00 68.44 124 ILE A O 1
ATOM 935 N N . GLN A 1 125 ? -18.716 -5.647 15.148 1.00 61.53 125 GLN A N 1
ATOM 936 C CA . GLN A 1 125 ? -18.364 -6.738 16.076 1.0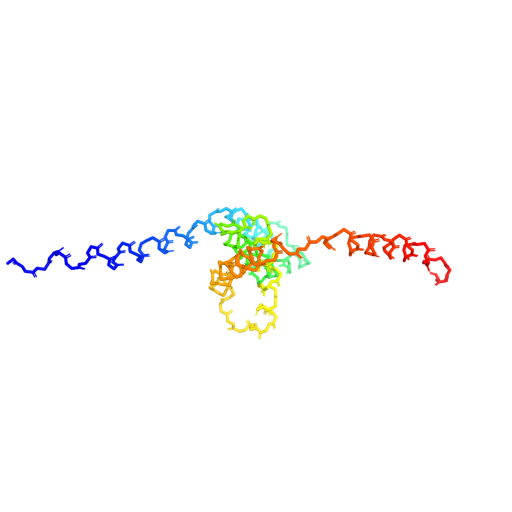0 61.53 125 GLN A CA 1
ATOM 937 C C . GLN A 1 125 ? -19.394 -6.989 17.191 1.00 61.53 125 GLN A C 1
ATOM 939 O O . GLN A 1 125 ? -19.655 -8.156 17.478 1.00 61.53 125 GLN A O 1
ATOM 944 N N . PRO A 1 126 ? -20.024 -5.966 17.806 1.00 59.94 126 PRO A N 1
ATOM 945 C CA . PRO A 1 126 ? -21.012 -6.202 18.857 1.00 59.94 126 PRO A CA 1
ATOM 946 C C . PRO A 1 126 ? -22.355 -6.760 18.353 1.00 59.94 126 PRO A C 1
ATOM 948 O O . PRO A 1 126 ? -23.186 -7.133 19.178 1.00 59.94 126 PRO A O 1
ATOM 951 N N . ARG A 1 127 ? -22.626 -6.760 17.035 1.00 53.78 127 ARG A N 1
ATOM 952 C CA . ARG A 1 127 ? -23.977 -6.973 16.474 1.00 53.78 127 ARG A CA 1
ATOM 953 C C . ARG A 1 127 ? -24.128 -8.090 15.435 1.00 53.78 127 ARG A C 1
ATOM 955 O O . ARG A 1 127 ? -25.243 -8.279 14.959 1.00 53.78 127 ARG A O 1
ATOM 962 N N . THR A 1 128 ? -23.093 -8.860 15.096 1.00 54.97 128 THR A N 1
ATOM 963 C CA . THR A 1 128 ? -23.202 -9.884 14.030 1.00 54.97 128 THR A CA 1
ATOM 964 C C . THR A 1 128 ? -22.878 -11.317 14.465 1.00 54.97 128 THR A C 1
ATOM 966 O O . THR A 1 128 ? -21.711 -11.623 14.699 1.00 54.97 128 THR A O 1
ATOM 969 N N . PRO A 1 129 ? -23.862 -12.237 14.400 1.00 64.25 129 PRO A N 1
ATOM 970 C CA . PRO A 1 129 ? -23.656 -13.692 14.319 1.00 64.25 129 PRO A CA 1
ATOM 971 C C . PRO A 1 129 ? -23.340 -14.231 12.895 1.00 64.25 129 PRO A C 1
ATOM 973 O O . PRO A 1 129 ? -23.533 -15.407 12.623 1.00 64.25 129 PRO A O 1
ATOM 976 N N . GLN A 1 130 ? -22.889 -13.402 11.944 1.00 50.88 130 GLN A N 1
ATOM 977 C CA . GLN A 1 130 ? -23.295 -13.554 10.529 1.00 50.88 130 GLN A CA 1
ATOM 978 C C . GLN A 1 130 ? -22.181 -13.871 9.500 1.00 50.88 130 GLN A C 1
ATOM 980 O O . GLN A 1 130 ? -22.478 -14.228 8.363 1.00 50.88 130 GLN A O 1
ATOM 985 N N . GLY A 1 131 ? -20.893 -13.799 9.867 1.00 56.25 131 GLY A N 1
ATOM 986 C CA . GLY A 1 131 ? -19.769 -14.147 8.969 1.00 56.25 131 GLY A CA 1
ATOM 987 C C . GLY A 1 131 ? -19.699 -15.633 8.575 1.00 56.25 131 GLY A C 1
ATOM 988 O O . GLY A 1 131 ? -18.936 -16.005 7.688 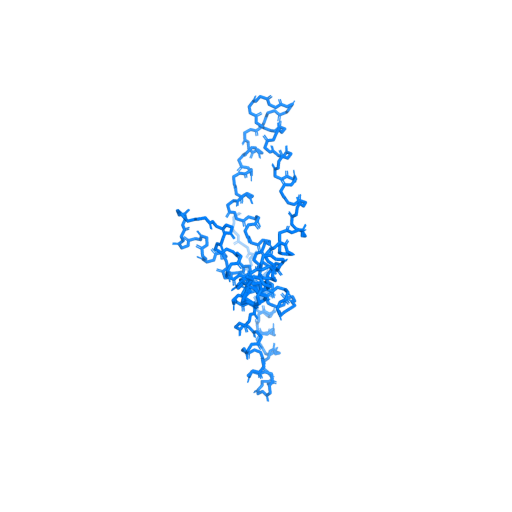1.00 56.25 131 GLY A O 1
ATOM 989 N N . PHE A 1 132 ? -20.503 -16.473 9.225 1.00 58.03 132 PHE A N 1
ATOM 990 C CA . PHE A 1 132 ? -20.500 -17.926 9.083 1.00 58.03 132 PHE A CA 1
ATOM 991 C C . PHE A 1 132 ? -21.370 -18.414 7.914 1.00 58.03 132 PHE A C 1
ATOM 993 O O . PHE A 1 132 ? -20.958 -19.292 7.163 1.00 58.03 132 PHE A O 1
ATOM 1000 N N . GLU A 1 133 ? -22.531 -17.797 7.685 1.00 57.12 133 GLU A N 1
ATOM 1001 C CA . GLU A 1 133 ? -23.435 -18.189 6.592 1.00 57.12 133 GLU A CA 1
ATOM 1002 C C . GLU A 1 133 ? -22.914 -17.748 5.215 1.00 57.12 133 GLU A C 1
ATOM 1004 O O . GLU A 1 133 ? -23.045 -18.467 4.227 1.00 57.12 133 GLU A O 1
ATOM 1009 N N . MET A 1 134 ? -22.247 -16.593 5.134 1.00 60.81 134 MET A N 1
ATOM 1010 C CA . MET A 1 134 ? -21.714 -16.073 3.869 1.00 60.81 134 MET A CA 1
ATOM 1011 C C . MET A 1 134 ? -20.420 -16.781 3.442 1.00 60.81 134 MET A C 1
ATOM 1013 O O . MET A 1 134 ? -20.166 -16.952 2.250 1.00 60.81 134 MET A O 1
ATOM 1017 N N . LEU A 1 135 ? -19.621 -17.247 4.406 1.00 59.38 135 LEU A N 1
ATOM 1018 C CA . LEU A 1 135 ? -18.495 -18.140 4.146 1.00 59.38 135 LEU A CA 1
ATOM 1019 C C . LEU A 1 135 ? -19.000 -19.494 3.629 1.00 59.38 135 LEU A C 1
ATOM 1021 O O . LEU A 1 135 ? -18.461 -20.006 2.654 1.00 59.38 135 LEU A O 1
ATOM 1025 N N . PHE A 1 136 ? -20.078 -20.020 4.219 1.00 63.34 136 PHE A N 1
ATOM 1026 C CA . PHE A 1 136 ? -20.695 -21.289 3.830 1.00 63.34 136 PHE A CA 1
ATOM 1027 C C . PHE A 1 136 ? -21.337 -21.242 2.433 1.00 63.34 136 PHE A C 1
ATOM 1029 O O . PHE A 1 136 ? -21.177 -22.174 1.644 1.00 63.34 136 PHE A O 1
ATOM 1036 N N . ASN A 1 137 ? -21.977 -20.131 2.067 1.00 64.56 137 ASN A N 1
ATOM 1037 C CA . ASN A 1 137 ? -22.533 -19.945 0.723 1.00 64.56 137 ASN A CA 1
ATOM 1038 C C . ASN A 1 137 ? -21.455 -19.715 -0.358 1.00 64.56 137 ASN A C 1
ATOM 1040 O O . ASN A 1 137 ? -21.587 -20.241 -1.459 1.00 64.56 137 ASN A O 1
ATOM 1044 N N . ASN A 1 138 ? -20.352 -19.010 -0.064 1.00 72.69 138 ASN A N 1
ATOM 1045 C CA . ASN A 1 138 ? -19.236 -18.861 -1.017 1.00 72.69 138 ASN A CA 1
ATOM 1046 C C . ASN A 1 138 ? -18.424 -20.159 -1.185 1.00 72.69 138 ASN A C 1
ATOM 1048 O O . ASN A 1 138 ? -17.996 -20.480 -2.294 1.00 72.69 138 ASN A O 1
ATOM 1052 N N . PHE A 1 139 ? -18.250 -20.938 -0.112 1.00 63.69 139 PHE A N 1
ATOM 1053 C CA . PHE A 1 139 ? -17.608 -22.256 -0.178 1.00 63.69 139 PHE A CA 1
ATOM 1054 C C . PHE A 1 139 ? -18.452 -23.269 -0.954 1.00 63.69 139 PHE A C 1
ATOM 1056 O O . PHE A 1 139 ? -17.918 -24.025 -1.762 1.00 63.69 139 PHE A O 1
ATOM 1063 N N . SER A 1 140 ? -19.769 -23.277 -0.741 1.00 62.53 140 SER A N 1
ATOM 1064 C CA . SER A 1 140 ? -20.665 -24.195 -1.450 1.00 62.53 140 SER A CA 1
ATOM 1065 C C . SER A 1 140 ? -20.818 -23.832 -2.931 1.00 62.53 140 SER A C 1
ATOM 1067 O O . SER A 1 140 ? -20.739 -24.723 -3.775 1.00 62.53 140 SER A O 1
ATOM 1069 N N . ALA A 1 141 ? -20.926 -22.546 -3.280 1.00 61.69 141 ALA A N 1
ATOM 1070 C CA . ALA A 1 141 ? -20.946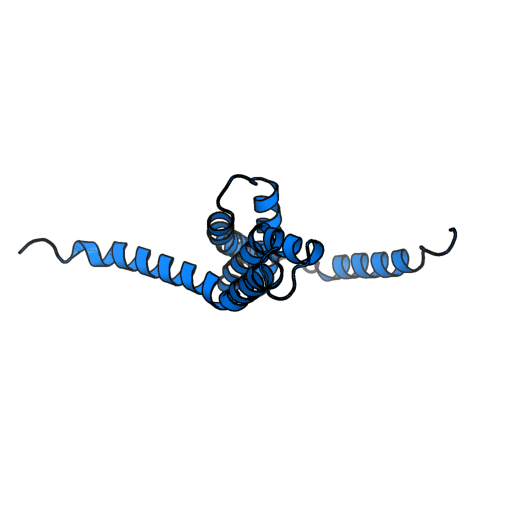 -22.098 -4.675 1.00 61.69 141 ALA A CA 1
ATOM 1071 C C . ALA A 1 141 ? -19.614 -22.356 -5.406 1.00 61.69 141 ALA A C 1
ATOM 1073 O O . ALA A 1 141 ? -19.632 -22.747 -6.571 1.00 61.69 141 ALA A O 1
ATOM 1074 N N . GLY A 1 142 ? -18.466 -22.212 -4.730 1.00 68.25 142 GLY A N 1
ATOM 1075 C CA . GLY A 1 142 ? -17.156 -22.552 -5.297 1.00 68.25 142 GLY A CA 1
ATOM 1076 C C . GLY A 1 142 ? -17.002 -24.047 -5.609 1.00 68.25 142 GLY A C 1
ATOM 1077 O O . GLY A 1 142 ? -16.512 -24.400 -6.677 1.00 68.25 142 GLY A O 1
ATOM 1078 N N . ILE A 1 143 ? -17.477 -24.930 -4.723 1.00 65.50 143 ILE A N 1
ATOM 1079 C CA . ILE A 1 143 ? -17.424 -26.396 -4.903 1.00 65.50 143 ILE A CA 1
ATOM 1080 C C . ILE A 1 143 ? -18.404 -26.879 -5.986 1.00 65.50 143 ILE A C 1
ATOM 1082 O O . ILE A 1 143 ? -18.093 -27.809 -6.737 1.00 65.50 143 ILE A O 1
ATOM 1086 N N . LEU A 1 144 ? -19.576 -26.244 -6.087 1.00 63.78 144 LEU A N 1
ATOM 1087 C CA . LEU A 1 144 ? -20.574 -26.550 -7.115 1.00 63.78 144 LEU A CA 1
ATOM 1088 C C . LEU A 1 144 ? -20.194 -25.985 -8.490 1.00 63.78 144 LEU A C 1
ATOM 1090 O O . LEU A 1 144 ? -20.408 -26.664 -9.490 1.00 63.78 144 LEU A O 1
ATOM 1094 N N . GLY A 1 145 ? -19.580 -24.800 -8.548 1.00 63.22 145 GLY A N 1
ATOM 1095 C CA . GLY A 1 145 ? -19.045 -24.229 -9.787 1.00 63.22 145 GLY A CA 1
ATOM 1096 C C . GLY A 1 145 ? -17.904 -25.065 -10.368 1.00 63.22 145 GLY A C 1
ATOM 1097 O O . GLY A 1 145 ? -17.893 -25.334 -11.561 1.00 63.22 145 GLY A O 1
ATOM 1098 N N . PHE A 1 146 ? -17.007 -25.585 -9.522 1.00 59.66 146 PHE A N 1
ATOM 1099 C CA . PHE A 1 146 ? -15.866 -26.388 -9.982 1.00 59.66 146 PHE A CA 1
ATOM 1100 C C . PHE A 1 146 ? -16.259 -27.756 -10.573 1.00 59.66 146 PHE A C 1
ATOM 1102 O O . PHE A 1 146 ? -15.504 -28.327 -11.354 1.00 59.66 146 PHE A O 1
ATOM 1109 N N . ASN A 1 147 ? -17.427 -28.305 -10.211 1.00 56.78 147 ASN A N 1
ATOM 1110 C CA . ASN A 1 147 ? -17.922 -29.581 -10.751 1.00 56.78 147 ASN A CA 1
ATOM 1111 C C . ASN A 1 147 ? -18.872 -29.420 -11.951 1.00 56.78 147 ASN A C 1
ATOM 1113 O O . ASN A 1 147 ? -19.286 -30.430 -12.521 1.00 56.78 147 ASN A O 1
ATOM 1117 N N . HIS A 1 148 ? -19.219 -28.189 -12.346 1.00 51.75 148 HIS A N 1
ATOM 1118 C CA . HIS A 1 148 ? -20.087 -27.927 -13.501 1.00 51.75 148 HIS A CA 1
ATOM 1119 C C . HIS A 1 148 ? -19.323 -27.492 -14.765 1.00 51.75 148 HIS A C 1
ATOM 1121 O O . HIS A 1 148 ? -19.948 -27.127 -15.752 1.00 51.75 148 HIS A O 1
ATOM 1127 N N . ASP A 1 149 ? -17.994 -27.612 -14.787 1.00 50.72 149 ASP A N 1
ATOM 1128 C CA . ASP A 1 149 ? -17.177 -27.417 -15.994 1.00 50.72 149 ASP A CA 1
ATOM 1129 C C . ASP A 1 149 ? -16.757 -28.768 -16.605 1.00 50.72 149 ASP A C 1
ATOM 1131 O O . ASP A 1 149 ? -15.578 -29.045 -16.824 1.00 50.72 149 ASP A O 1
ATOM 1135 N N . ASN A 1 150 ? -17.729 -29.651 -16.872 1.00 63.50 150 ASN A N 1
ATOM 1136 C CA . ASN A 1 150 ? -17.509 -30.879 -17.642 1.00 63.50 150 ASN A CA 1
ATOM 1137 C C . ASN A 1 150 ? -18.374 -30.860 -18.917 1.00 63.50 150 ASN A C 1
ATOM 1139 O O . ASN A 1 150 ? -19.595 -30.944 -18.807 1.00 63.50 150 ASN A O 1
ATOM 1143 N N . CYS A 1 151 ? -17.730 -30.805 -20.095 1.00 48.69 151 CYS A N 1
ATOM 1144 C CA . CYS A 1 151 ? -18.226 -31.000 -21.482 1.00 48.69 151 CYS A CA 1
ATOM 1145 C C . CYS A 1 151 ? -18.058 -29.811 -22.458 1.00 48.69 151 CYS A C 1
ATOM 1147 O O . CYS A 1 151 ? -18.773 -28.819 -22.362 1.00 48.69 151 CYS A O 1
ATOM 1149 N N . ARG A 1 152 ? -17.277 -30.086 -23.528 1.00 43.03 152 ARG A N 1
ATOM 1150 C CA . ARG A 1 152 ? -17.109 -29.377 -24.827 1.00 43.03 152 ARG A CA 1
ATOM 1151 C C . ARG A 1 152 ? -16.265 -28.096 -24.724 1.00 43.03 152 ARG A C 1
ATOM 1153 O O . ARG A 1 152 ? -16.745 -27.103 -24.205 1.00 43.03 152 ARG A O 1
ATOM 1160 N N . ILE A 1 153 ? -15.025 -28.026 -25.213 1.00 39.94 153 ILE A N 1
ATOM 1161 C CA . ILE A 1 153 ? -14.398 -28.479 -26.476 1.00 39.94 153 ILE A CA 1
ATOM 1162 C C . ILE A 1 153 ? -12.929 -28.806 -26.187 1.00 39.94 153 ILE A C 1
ATOM 1164 O O . ILE A 1 153 ? -12.346 -28.096 -25.340 1.00 39.94 153 ILE A O 1
#

pLDDT: mean 79.36, std 14.27, range [39.94, 94.44]

Foldseek 3Di:
DPDDPPCPPPVVVVVVLVVLLVQLQVVCVVLVVVLVCLCQQQPPPHVNHDPVSNVVSVCSLLQVNLLSSLLSLLCVQANNVLSVQSSVVLVVVSVVCVPDDSNVVSSVSSNVSSNVVVVVCVVPVVPDPDPVVVVVVVVVCVVVVVVPPDDDD

Secondary structure (DSSP, 8-state):
---SSTHHHHHHHHHHHHHHHHHHHGGGHHHHHHHHHHHHHHSTTSSS--HHHHTTHHHIIIIIHHHHHHHHHHHHHHHHHHHHHHHHHHHHHHHH-TTS-HHHHHHHHHHHHHHHHHHHHHHHTTT-S-HHHHHHHHHHHHHHHHTS--S--

Sequence (153 aa):
MSQTEEKKGIGRRVQAFGSFLSSMIMPNIGAFIAWGFIAAIFIDNGWFPNKDLATLAGPMITYLIPLLIAFSGGRLIYDLRGGIIAATATMGVIVALPDTPMLLGAMIMGPLVGWLMKKTDQLIQPRTPQGFEMLFNNFSAGILGFNHDNCRI

Mean predicted aligned error: 11.45 Å

Nearest PDB structures (foldseek):
  4nqi-assembly2_D  TM=3.498E-01  e=7.799E+00  Dictyostelium discoideum
  4akv-assembly1_A  TM=1.909E-01  e=2.866E+00  Homo sapiens
  4akv-assembly1_B  TM=1.913E-01  e=3.681E+00  Homo sapiens

Organism: Staphylococcus aureus (NCBI:txid1280)

Solvent-accessible surface area (backbone atoms only — not comparable to full-atom values): 8268 Å² total; per-residue (Å²): 142,89,87,78,75,79,62,66,62,61,54,51,51,54,51,51,50,50,53,52,56,50,64,23,47,60,84,45,48,64,58,56,51,52,40,50,50,42,44,55,34,18,30,90,88,28,90,55,58,34,72,76,62,31,58,52,38,56,53,39,63,69,45,52,50,25,30,51,29,4,19,41,28,0,27,76,63,31,43,70,65,12,10,57,53,7,22,56,53,37,51,52,47,46,73,73,43,75,92,50,69,50,58,63,51,14,62,55,44,2,37,52,42,1,46,51,44,46,52,50,47,68,69,43,68,86,74,61,94,56,76,60,61,59,51,50,51,53,53,50,50,51,59,54,54,70,71,67,80,77,86,89,133

InterPro domains:
  IPR003352 Phosphotransferase system, EIIC [PF02378] (23-139)
  IPR050893 Sugar Phosphotransferase System (PTS) [PTHR30181] (12-146)

Radius of gyration: 21.83 Å; Cα contacts (8 Å, |Δi|>4): 155; chains: 1; bounding box: 47×67×49 Å